Protein AF-A0A935DK76-F1 (afdb_monomer)

Solvent-accessible surface area (backbone atoms only — not comparable to full-atom values): 4833 Å² total; per-residue (Å²): 134,54,73,68,56,52,53,52,56,55,44,71,74,44,58,70,75,56,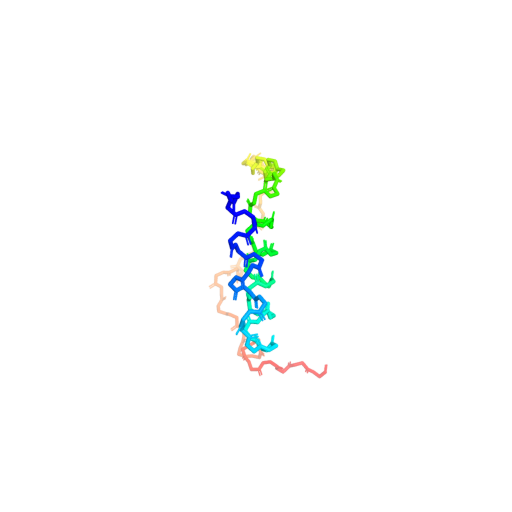37,49,55,52,50,54,50,51,53,50,52,52,65,67,67,45,77,75,66,75,70,72,73,80,72,78,64,86,65,65,88,58,92,78,86,79,63,92,64,69,85,53,81,78,58,69,58,73,78,71,63,79,70,136

Secondary structure (DSSP, 8-state):
--HHHHHHHHHHTS-HHHHHHHHHHHHHHHHHHS---------TTTTTTPPP---TTTTSPPPHHHHHT---

Foldseek 3Di:
DDPVVVVVVVLVPDDPVVVVVVVVVVVVVVVVPPPPPPPPPPDPCPPPPPDDDDDPCNPPDDDPCVVVVDDD

pLDDT: mean 84.72, std 11.27, range [58.22, 96.19]

Radius of gyration: 26.92 Å; Cα contacts (8 Å, |Δi|>4): 8; chains: 1; bounding box: 39×46×66 Å

Sequence (72 aa):
MTLTEQIAQMAAALPVDRQQEVLDFIEFLCSREAPVLPTARRAGGLFAGMPYFIADEFDEPLPDAFWVGDEP

Mean predicted aligned error: 15.42 Å

Structure (mmCIF, N/CA/C/O backbone):
data_AF-A0A935DK76-F1
#
_entry.id   AF-A0A935DK76-F1
#
loop_
_atom_site.group_PDB
_atom_site.id
_atom_site.type_symbol
_atom_site.label_atom_id
_atom_site.label_alt_id
_atom_site.label_comp_id
_atom_site.label_asym_id
_atom_site.label_entity_id
_atom_site.label_seq_id
_atom_site.pdbx_PDB_ins_code
_atom_site.Cartn_x
_atom_site.Cartn_y
_atom_site.Cartn_z
_atom_site.occupancy
_atom_site.B_iso_or_equiv
_atom_site.auth_seq_id
_atom_site.auth_comp_id
_atom_site.auth_asym_id
_atom_site.auth_atom_id
_atom_site.pdbx_PDB_model_num
ATOM 1 N N . MET A 1 1 ? 2.623 17.675 25.676 1.00 69.31 1 MET A N 1
ATOM 2 C CA . MET A 1 1 ? 2.092 16.547 24.894 1.00 69.31 1 MET A CA 1
ATOM 3 C C . MET A 1 1 ? 2.870 16.439 23.606 1.00 69.31 1 MET A C 1
ATOM 5 O O . MET A 1 1 ? 2.996 17.444 22.911 1.00 69.31 1 MET A O 1
ATOM 9 N N . THR A 1 2 ? 3.419 15.265 23.327 1.00 94.50 2 THR A N 1
ATOM 10 C CA . THR A 1 2 ? 4.083 14.962 22.054 1.00 94.50 2 THR A CA 1
ATOM 11 C C . THR A 1 2 ? 3.052 14.567 20.991 1.00 94.50 2 THR A C 1
ATOM 13 O O . THR A 1 2 ? 1.919 14.209 21.314 1.00 94.50 2 THR A O 1
ATOM 16 N N . LEU A 1 3 ? 3.425 14.639 19.709 1.00 92.44 3 LEU A N 1
ATOM 17 C CA . LEU A 1 3 ? 2.549 14.215 18.609 1.00 92.44 3 LEU A CA 1
ATOM 18 C C . LEU A 1 3 ? 2.167 12.730 18.739 1.00 92.44 3 LEU A C 1
ATOM 20 O O . LEU A 1 3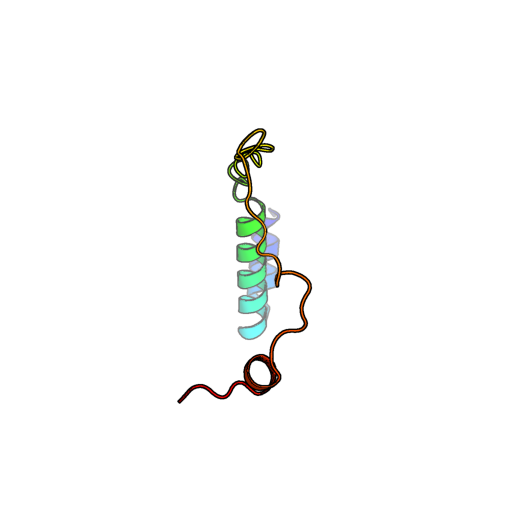 ? 1.017 12.361 18.526 1.00 92.44 3 LEU A O 1
ATOM 24 N N . THR A 1 4 ? 3.113 11.894 19.170 1.00 93.88 4 THR A N 1
ATOM 25 C CA . THR A 1 4 ? 2.904 10.461 19.408 1.00 93.88 4 THR A CA 1
ATOM 26 C C . THR A 1 4 ? 1.863 10.205 20.498 1.00 93.88 4 THR A C 1
ATOM 28 O O . THR A 1 4 ? 0.995 9.352 20.334 1.00 93.88 4 THR A O 1
ATOM 31 N N . GLU A 1 5 ? 1.901 10.976 21.589 1.00 93.38 5 GLU A N 1
ATOM 32 C CA . GLU A 1 5 ? 0.901 10.890 22.662 1.00 93.38 5 GLU A CA 1
ATOM 33 C C . GLU A 1 5 ? -0.503 11.276 22.175 1.00 93.38 5 GLU A C 1
ATOM 35 O O . GLU A 1 5 ? -1.477 10.623 22.548 1.00 93.38 5 GLU A O 1
ATOM 40 N N . GLN A 1 6 ? -0.621 12.299 21.320 1.00 93.81 6 GLN A N 1
ATOM 41 C CA . GLN A 1 6 ? -1.912 12.713 20.754 1.00 93.81 6 GLN A CA 1
ATOM 42 C C . GLN A 1 6 ? -2.495 11.645 19.821 1.00 93.81 6 GLN A C 1
ATOM 44 O O . GLN A 1 6 ? -3.681 11.332 19.920 1.00 93.81 6 GLN A O 1
ATOM 49 N N . ILE A 1 7 ? -1.664 11.042 18.962 1.00 92.88 7 ILE A N 1
ATOM 50 C CA . ILE A 1 7 ? -2.081 9.947 18.072 1.00 92.88 7 ILE A CA 1
ATOM 51 C C . ILE A 1 7 ? -2.568 8.752 18.895 1.00 92.88 7 ILE A C 1
ATOM 53 O O . ILE A 1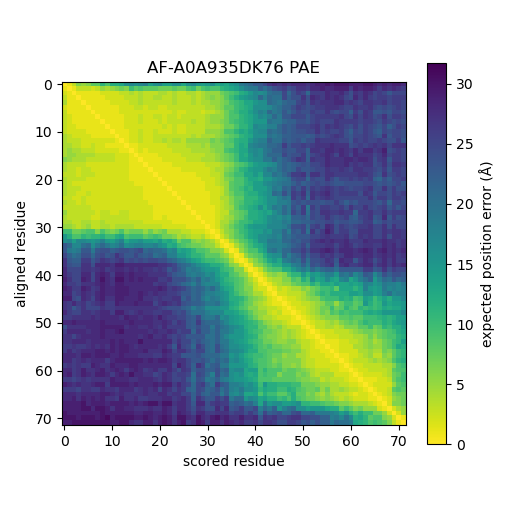 7 ? -3.647 8.232 18.623 1.00 92.88 7 ILE A O 1
ATOM 57 N N . ALA A 1 8 ? -1.825 8.354 19.933 1.00 93.19 8 ALA A N 1
ATOM 58 C CA . ALA A 1 8 ? -2.216 7.246 20.803 1.00 93.19 8 ALA A CA 1
ATOM 59 C C . ALA A 1 8 ? -3.548 7.518 21.523 1.00 93.19 8 ALA A C 1
ATOM 61 O O . ALA A 1 8 ? -4.405 6.637 21.592 1.00 93.19 8 ALA A O 1
ATOM 62 N N . GLN A 1 9 ? -3.753 8.744 22.015 1.00 94.62 9 GLN A N 1
ATOM 63 C CA . GLN A 1 9 ? -4.999 9.126 22.678 1.00 94.62 9 GLN A CA 1
ATOM 64 C C . GLN A 1 9 ? -6.195 9.115 21.716 1.00 94.62 9 GLN A C 1
ATOM 66 O O . GLN A 1 9 ? -7.265 8.625 22.076 1.00 94.62 9 GLN A O 1
ATOM 71 N N . MET A 1 10 ? -6.021 9.632 20.497 1.00 93.44 10 MET A N 1
ATOM 72 C CA . MET A 1 10 ? -7.075 9.627 19.481 1.00 93.44 10 MET A CA 1
ATOM 73 C C . MET A 1 10 ? -7.385 8.210 18.993 1.00 93.44 10 MET A C 1
ATOM 75 O O . MET A 1 10 ? -8.555 7.857 18.884 1.00 93.44 10 MET A O 1
ATOM 79 N N . ALA A 1 11 ? -6.362 7.383 18.760 1.00 92.88 11 ALA A N 1
ATOM 80 C CA . ALA A 1 11 ? -6.534 5.994 18.346 1.00 92.88 11 ALA A CA 1
ATOM 81 C C . ALA A 1 11 ? -7.272 5.172 19.414 1.00 92.88 11 ALA A C 1
ATOM 83 O O . ALA A 1 11 ? -8.197 4.437 19.085 1.00 92.88 11 ALA A O 1
ATOM 84 N N . ALA A 1 12 ? -6.948 5.357 20.697 1.00 93.25 12 ALA A N 1
ATOM 85 C CA . ALA A 1 12 ? -7.618 4.650 21.790 1.00 93.25 12 ALA A CA 1
ATOM 86 C C . ALA A 1 12 ? -9.119 4.980 21.916 1.00 93.25 12 ALA A C 1
ATOM 88 O O . ALA A 1 12 ? -9.880 4.170 22.442 1.00 93.25 12 ALA A O 1
ATOM 89 N N . ALA A 1 13 ? -9.556 6.152 21.440 1.00 95.12 13 ALA A N 1
ATOM 90 C CA . ALA A 1 13 ? -10.962 6.558 21.448 1.00 95.12 13 ALA A CA 1
ATOM 91 C C . ALA A 1 13 ? -11.779 5.987 20.269 1.00 95.12 13 ALA A C 1
ATOM 93 O O . ALA A 1 13 ? -13.004 6.122 20.251 1.00 95.12 13 ALA A O 1
ATOM 94 N N . LEU A 1 14 ? -11.124 5.373 19.278 1.00 93.56 14 LEU A N 1
ATOM 95 C CA . LEU A 1 14 ? -11.771 4.805 18.098 1.00 93.56 14 LEU A CA 1
ATOM 96 C C . LEU A 1 14 ? -12.261 3.364 18.342 1.00 93.56 14 LEU A C 1
ATOM 98 O O . LEU A 1 14 ? -11.667 2.644 19.144 1.00 93.56 14 LEU A O 1
ATOM 102 N N . PRO A 1 15 ? -13.297 2.898 17.620 1.00 96.12 15 PRO A N 1
ATOM 103 C CA . PRO A 1 15 ? -13.646 1.477 17.550 1.00 96.12 15 PRO A CA 1
ATOM 104 C C . PRO A 1 15 ? -12.504 0.627 16.976 1.00 96.12 15 PRO A C 1
ATOM 106 O O . PRO A 1 15 ? -11.702 1.128 16.189 1.00 96.12 15 PRO A O 1
ATOM 109 N N . VAL A 1 16 ? -12.476 -0.670 17.303 1.00 93.00 16 VAL A N 1
ATOM 110 C CA . VAL A 1 16 ? -11.412 -1.610 16.889 1.00 93.00 16 VAL A CA 1
ATOM 111 C C . VAL A 1 16 ? -11.170 -1.593 15.376 1.00 93.00 16 VAL A C 1
ATOM 113 O O . VAL A 1 16 ? -10.025 -1.465 14.955 1.00 93.00 16 VAL A O 1
ATOM 116 N N . ASP A 1 17 ? -12.229 -1.603 14.562 1.00 94.00 17 ASP A N 1
ATOM 117 C CA . ASP A 1 17 ? -12.113 -1.573 13.094 1.00 94.00 17 ASP A CA 1
ATOM 118 C C . ASP A 1 17 ? -11.343 -0.338 12.593 1.00 94.00 17 ASP A C 1
ATOM 120 O O . ASP A 1 17 ? -10.555 -0.404 11.654 1.00 94.00 17 ASP A O 1
ATOM 124 N N . ARG A 1 18 ? -11.540 0.809 13.255 1.00 93.44 18 ARG A N 1
ATOM 125 C CA . ARG A 1 18 ? -10.864 2.071 12.926 1.00 93.44 18 ARG A CA 1
ATOM 126 C C . ARG A 1 18 ? -9.452 2.141 13.495 1.00 93.44 18 ARG A C 1
ATOM 128 O O . ARG A 1 18 ? -8.600 2.793 12.906 1.00 93.44 18 ARG A O 1
ATOM 135 N N . GLN A 1 19 ? -9.186 1.475 14.618 1.00 94.06 19 GLN A N 1
ATOM 136 C CA . GLN A 1 19 ? -7.821 1.320 15.129 1.00 94.06 19 GLN A CA 1
ATOM 137 C C . GLN A 1 19 ? -6.967 0.482 14.173 1.00 94.06 19 GLN A C 1
ATOM 139 O O . GLN A 1 19 ? -5.800 0.805 13.960 1.00 94.06 19 GLN A O 1
ATOM 144 N N . GLN A 1 20 ? -7.562 -0.546 13.566 1.00 94.31 20 GLN A N 1
ATOM 145 C CA . GLN A 1 20 ? -6.899 -1.362 12.555 1.00 94.31 20 GLN A CA 1
ATOM 146 C C . GLN A 1 20 ? -6.562 -0.545 11.299 1.00 94.31 20 GLN A C 1
ATOM 148 O O . GLN A 1 20 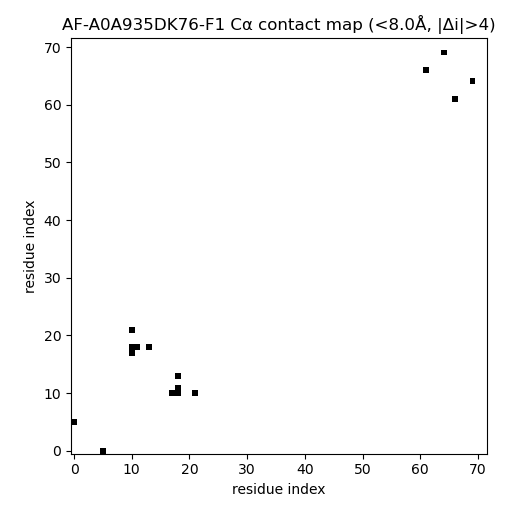? -5.421 -0.571 10.859 1.00 94.31 20 GLN A O 1
ATOM 153 N N . GLU A 1 21 ? -7.483 0.292 10.812 1.00 95.12 21 GLU A N 1
ATOM 154 C CA . GLU A 1 21 ? -7.216 1.223 9.699 1.00 95.12 21 GLU A CA 1
ATOM 155 C C . GLU A 1 21 ? -6.044 2.186 9.999 1.00 95.12 21 GLU A C 1
ATOM 157 O O . GLU A 1 21 ? -5.218 2.474 9.131 1.00 95.12 21 GLU A O 1
ATOM 162 N N . VAL A 1 22 ? -5.931 2.666 11.245 1.00 95.31 22 VAL A N 1
ATOM 163 C CA . VAL A 1 22 ? -4.798 3.502 11.684 1.00 95.31 22 VAL A CA 1
ATOM 164 C C . VAL A 1 22 ? -3.486 2.715 11.666 1.00 95.31 22 VAL A C 1
ATOM 166 O O . VAL A 1 22 ? -2.466 3.254 11.232 1.00 95.31 22 VAL A O 1
ATOM 169 N N . LEU A 1 23 ? -3.503 1.458 12.118 1.00 95.00 23 LEU A N 1
ATOM 170 C CA . LEU A 1 23 ? -2.334 0.580 12.076 1.00 95.00 23 LEU A CA 1
ATOM 171 C C . LEU A 1 23 ? -1.885 0.333 10.629 1.00 95.00 23 LEU A C 1
ATOM 173 O O . LEU A 1 23 ? -0.720 0.578 10.317 1.00 95.00 23 LEU A O 1
ATOM 177 N N . ASP A 1 24 ? -2.815 -0.035 9.747 1.00 96.19 24 ASP A N 1
ATOM 178 C CA . ASP A 1 24 ? -2.553 -0.270 8.323 1.00 96.19 24 ASP A CA 1
ATOM 179 C C . ASP A 1 24 ? -1.924 0.968 7.660 1.00 96.19 24 ASP A C 1
ATOM 181 O O . ASP A 1 24 ? -0.985 0.874 6.864 1.00 96.19 24 ASP A O 1
ATOM 185 N N . PHE A 1 25 ? -2.405 2.166 8.011 1.00 94.62 25 PHE A N 1
ATOM 186 C CA . PHE A 1 25 ? -1.861 3.412 7.479 1.00 94.62 25 PHE A CA 1
ATOM 187 C C . PHE A 1 25 ? -0.436 3.699 7.974 1.00 94.62 25 PHE A C 1
ATOM 189 O O . PHE A 1 25 ? 0.406 4.157 7.198 1.00 94.62 25 PHE A O 1
ATOM 196 N N . ILE A 1 26 ? -0.137 3.418 9.245 1.00 93.75 26 ILE A N 1
ATOM 197 C CA . ILE A 1 26 ? 1.222 3.555 9.789 1.00 93.75 26 ILE A CA 1
ATOM 198 C C . ILE A 1 26 ? 2.168 2.565 9.099 1.00 93.75 26 ILE A C 1
ATOM 200 O O . ILE A 1 26 ? 3.248 2.970 8.663 1.00 93.75 26 ILE A O 1
ATOM 204 N N . GLU A 1 27 ? 1.755 1.307 8.927 1.00 93.06 27 GLU A N 1
ATOM 205 C CA . GLU A 1 27 ? 2.526 0.300 8.185 1.00 93.06 27 GLU A CA 1
ATOM 206 C C . GLU A 1 27 ? 2.797 0.746 6.743 1.00 93.06 27 GLU A C 1
ATOM 208 O O . GLU A 1 27 ? 3.931 0.662 6.258 1.00 93.06 27 GLU A O 1
ATOM 213 N N . PHE A 1 28 ? 1.789 1.312 6.075 1.00 92.94 28 PHE A N 1
ATOM 214 C CA . PHE A 1 28 ? 1.943 1.897 4.747 1.00 92.94 28 PHE A CA 1
ATOM 215 C C . PHE A 1 28 ? 2.983 3.026 4.720 1.00 92.94 28 PHE A C 1
ATOM 217 O O . PHE A 1 28 ? 3.837 3.047 3.828 1.00 92.94 28 PHE A O 1
ATOM 224 N N . LEU A 1 29 ? 2.966 3.949 5.684 1.00 91.56 29 LEU A N 1
ATOM 225 C CA . LEU A 1 29 ? 3.967 5.018 5.756 1.00 91.56 29 LEU A CA 1
ATOM 226 C C . LEU A 1 29 ? 5.379 4.457 5.971 1.00 91.56 29 LEU A C 1
ATOM 228 O O . LEU A 1 29 ? 6.300 4.846 5.250 1.00 91.56 29 LEU A O 1
ATOM 232 N N . CYS A 1 30 ? 5.539 3.480 6.867 1.00 88.81 30 CYS A N 1
ATOM 233 C CA . CYS A 1 30 ? 6.815 2.792 7.073 1.00 88.81 30 CYS A CA 1
ATOM 234 C C . CYS A 1 30 ? 7.309 2.088 5.799 1.00 88.81 30 CYS A C 1
ATOM 236 O O . CYS A 1 30 ? 8.499 2.139 5.493 1.00 88.81 30 CYS A O 1
ATOM 238 N N . SER A 1 31 ? 6.408 1.484 5.019 1.00 85.69 31 SER A N 1
ATOM 239 C CA . SER A 1 31 ? 6.753 0.831 3.747 1.00 85.69 31 SER A CA 1
ATOM 240 C C . SER A 1 31 ? 7.259 1.811 2.681 1.00 85.69 31 SER A C 1
ATOM 242 O O . SER A 1 31 ? 8.068 1.441 1.832 1.00 85.69 31 SER A O 1
ATOM 244 N N . ARG A 1 32 ? 6.809 3.071 2.731 1.00 81.75 32 ARG A N 1
ATOM 245 C CA . ARG A 1 32 ? 7.226 4.131 1.802 1.00 81.75 32 ARG A CA 1
ATOM 246 C C . ARG A 1 32 ? 8.536 4.794 2.198 1.00 81.75 32 ARG A C 1
ATOM 248 O O . ARG A 1 32 ? 9.266 5.242 1.317 1.00 81.75 32 ARG A O 1
ATOM 255 N N . GLU A 1 33 ? 8.793 4.908 3.497 1.00 75.88 33 GLU A N 1
ATOM 256 C CA . GLU A 1 33 ? 10.053 5.442 4.022 1.00 75.88 33 GLU A CA 1
ATOM 257 C C . GLU A 1 33 ? 11.163 4.396 4.078 1.00 75.88 33 GLU A C 1
ATOM 259 O O . GLU A 1 33 ? 12.336 4.764 4.190 1.00 75.88 33 GLU A O 1
ATOM 264 N N . ALA A 1 34 ? 10.818 3.107 3.956 1.00 67.06 34 ALA A N 1
ATOM 265 C CA . ALA A 1 34 ? 11.800 2.073 3.692 1.00 67.06 34 ALA A CA 1
ATOM 266 C C . ALA A 1 34 ? 12.665 2.552 2.518 1.00 67.06 34 ALA A C 1
ATOM 268 O O . ALA A 1 34 ? 12.116 2.926 1.474 1.00 67.06 34 ALA A O 1
ATOM 269 N N . PRO A 1 35 ? 14.000 2.615 2.687 1.00 60.97 35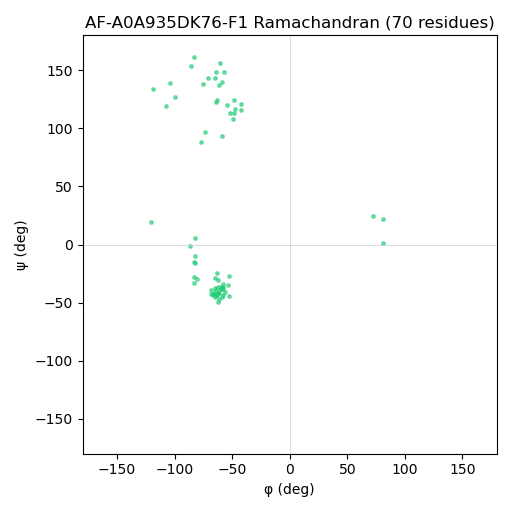 PRO A N 1
ATOM 270 C CA . PRO A 1 35 ? 14.865 3.106 1.639 1.00 60.97 35 PRO A CA 1
ATOM 271 C C . PRO A 1 35 ? 14.548 2.286 0.402 1.00 60.97 35 PRO A C 1
ATOM 273 O O . PRO A 1 35 ? 14.675 1.060 0.414 1.00 60.97 35 PRO A O 1
ATOM 276 N N . VAL A 1 36 ? 14.108 2.970 -0.655 1.00 59.56 36 VAL A N 1
ATOM 277 C CA . VAL A 1 36 ? 14.127 2.405 -1.993 1.00 59.56 36 VAL A CA 1
ATOM 278 C C . VAL A 1 36 ? 15.596 2.086 -2.216 1.00 59.56 36 VAL A C 1
ATOM 280 O O . VAL A 1 36 ? 16.376 2.970 -2.575 1.00 59.56 36 VAL A O 1
ATOM 283 N N . LEU A 1 37 ? 15.997 0.845 -1.905 1.00 58.22 37 LEU A N 1
ATOM 284 C CA . LEU A 1 37 ? 17.257 0.273 -2.354 1.00 58.22 37 LEU A CA 1
ATOM 285 C C . LEU A 1 37 ? 17.353 0.720 -3.801 1.00 58.22 37 LEU A C 1
ATOM 287 O O . LEU A 1 37 ? 16.376 0.475 -4.517 1.00 58.22 37 LEU A O 1
ATOM 291 N N . PRO A 1 38 ? 18.402 1.468 -4.190 1.00 59.69 38 PRO A N 1
ATOM 292 C CA . PRO A 1 38 ? 18.443 2.121 -5.484 1.00 59.69 38 PRO A CA 1
ATOM 293 C C . PRO A 1 38 ? 18.077 1.061 -6.503 1.00 59.69 38 PRO A C 1
ATOM 295 O O . PRO A 1 38 ? 18.828 0.101 -6.676 1.00 59.69 38 PRO A O 1
ATOM 298 N N . THR A 1 39 ? 16.864 1.179 -7.059 1.00 59.81 39 THR A N 1
ATOM 299 C CA . THR A 1 39 ? 16.327 0.239 -8.039 1.00 59.81 39 THR A CA 1
ATOM 300 C C . THR A 1 39 ? 17.445 0.094 -9.037 1.00 59.81 39 THR A C 1
ATOM 302 O O . THR A 1 39 ? 17.819 1.109 -9.634 1.00 59.81 39 THR A O 1
ATOM 305 N N . ALA A 1 40 ? 18.040 -1.103 -9.112 1.00 64.50 40 ALA A N 1
ATOM 306 C CA . ALA A 1 40 ? 19.241 -1.342 -9.892 1.00 64.50 40 ALA A CA 1
ATOM 307 C C . ALA A 1 40 ? 19.071 -0.602 -11.216 1.00 64.50 40 ALA A C 1
ATOM 309 O O . ALA A 1 40 ? 18.078 -0.815 -11.918 1.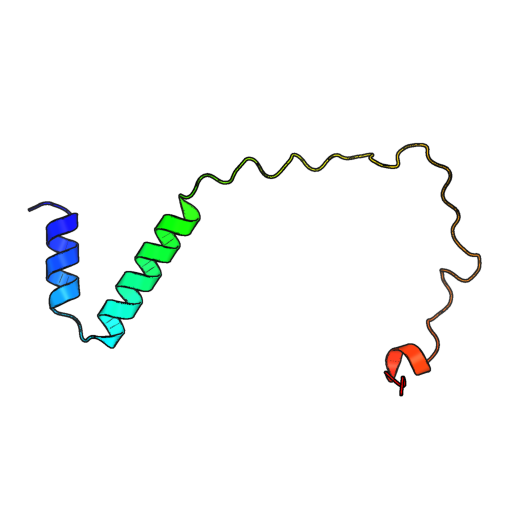00 64.50 40 ALA A O 1
ATOM 310 N N . ARG A 1 41 ? 19.937 0.393 -11.455 1.00 67.75 41 ARG A N 1
ATOM 311 C CA . ARG A 1 41 ? 19.825 1.297 -12.601 1.00 67.75 41 ARG A CA 1
ATOM 312 C C . ARG A 1 41 ? 19.582 0.418 -13.818 1.00 67.75 41 ARG A C 1
ATOM 314 O O . ARG A 1 41 ? 20.432 -0.419 -14.109 1.00 67.75 41 ARG A O 1
ATOM 321 N N . ARG A 1 42 ? 18.416 0.554 -14.466 1.00 70.50 42 ARG A N 1
ATOM 322 C CA . ARG A 1 42 ? 18.059 -0.289 -15.614 1.00 70.50 42 ARG A CA 1
ATOM 323 C C . ARG A 1 42 ? 19.220 -0.221 -16.601 1.00 70.50 42 ARG A C 1
ATOM 325 O O . ARG A 1 42 ? 19.530 0.855 -17.113 1.00 70.50 42 ARG A O 1
ATOM 332 N N . ALA A 1 43 ? 19.908 -1.344 -16.783 1.00 73.69 43 ALA A N 1
ATOM 333 C CA . ALA A 1 43 ? 21.053 -1.422 -17.669 1.00 73.69 43 ALA A CA 1
ATOM 334 C C . ALA A 1 43 ? 20.525 -1.388 -19.106 1.00 73.69 43 ALA A C 1
ATOM 336 O O . ALA A 1 43 ? 20.046 -2.390 -19.634 1.00 73.69 43 ALA A O 1
ATOM 337 N N . GLY A 1 44 ? 20.530 -0.202 -19.715 1.00 81.19 44 GLY A N 1
ATOM 338 C CA . GLY A 1 44 ? 20.223 -0.054 -21.133 1.00 81.19 44 GLY A CA 1
ATOM 339 C C . GLY A 1 44 ? 21.288 -0.750 -21.981 1.00 81.19 44 GLY A C 1
ATOM 340 O O . GLY A 1 44 ? 22.465 -0.727 -21.634 1.00 81.19 44 GLY A O 1
ATOM 341 N N . GLY A 1 45 ? 20.878 -1.357 -23.095 1.00 82.69 45 GLY A N 1
ATOM 342 C CA . GLY A 1 45 ? 21.816 -1.913 -24.073 1.00 82.69 45 GLY A CA 1
ATOM 343 C C . GLY A 1 45 ? 22.394 -3.290 -23.739 1.00 82.69 45 GLY A C 1
ATOM 344 O O . GLY A 1 45 ? 23.419 -3.644 -24.307 1.00 82.69 45 GLY A O 1
ATOM 345 N N . LEU A 1 46 ? 21.740 -4.089 -22.883 1.00 81.00 46 LEU A N 1
ATOM 346 C CA . LEU A 1 46 ? 22.177 -5.457 -22.548 1.00 81.00 46 LEU A CA 1
ATOM 347 C C . LEU A 1 46 ? 22.405 -6.352 -23.789 1.00 81.00 46 LEU A C 1
ATOM 349 O O . LEU A 1 46 ? 23.227 -7.259 -23.752 1.00 81.00 46 LEU A O 1
ATOM 353 N N . PHE A 1 47 ? 21.709 -6.055 -24.892 1.00 75.88 47 PHE A N 1
ATOM 354 C CA . PHE A 1 47 ? 21.789 -6.766 -26.173 1.00 75.88 47 PHE A CA 1
ATOM 355 C C . PHE A 1 47 ? 22.233 -5.869 -27.340 1.00 75.88 47 PHE A C 1
ATOM 357 O O . PHE A 1 47 ? 22.002 -6.192 -28.504 1.00 75.88 47 PHE A O 1
ATOM 364 N N . ALA A 1 48 ? 22.861 -4.723 -27.051 1.00 85.38 48 ALA A N 1
ATOM 365 C CA . ALA A 1 48 ? 23.336 -3.816 -28.091 1.00 85.38 48 ALA A CA 1
ATOM 366 C C . ALA A 1 48 ? 24.410 -4.497 -28.957 1.00 85.38 48 ALA A C 1
ATOM 368 O O . ALA A 1 48 ? 25.422 -4.972 -28.448 1.00 85.38 48 ALA A O 1
ATOM 369 N N . GLY A 1 49 ? 24.187 -4.531 -30.272 1.00 85.25 49 GLY A N 1
ATOM 370 C CA . GLY A 1 49 ? 25.122 -5.117 -31.236 1.00 85.25 49 GLY A CA 1
ATOM 371 C C . GLY A 1 49 ? 25.063 -6.642 -31.361 1.00 85.25 49 GLY A C 1
ATOM 372 O O . GLY A 1 49 ? 25.819 -7.195 -32.157 1.00 85.25 49 GLY A O 1
ATOM 373 N N . MET A 1 50 ? 24.179 -7.329 -30.629 1.00 86.31 50 MET A N 1
ATOM 374 C CA . MET A 1 50 ? 23.943 -8.752 -30.878 1.00 86.31 50 MET A CA 1
ATOM 375 C C . MET A 1 50 ? 23.101 -8.936 -32.149 1.00 86.31 50 MET A C 1
ATOM 377 O O . MET A 1 50 ? 22.135 -8.191 -32.343 1.00 86.31 50 MET A O 1
ATOM 381 N N . PRO A 1 51 ? 23.426 -9.921 -33.007 1.00 83.44 51 PRO A N 1
ATOM 382 C CA . PRO A 1 51 ? 22.541 -10.299 -34.097 1.00 83.44 51 PRO A CA 1
ATOM 383 C C . PRO A 1 51 ? 21.246 -10.854 -33.496 1.00 83.44 51 PRO A C 1
ATOM 385 O O . PRO A 1 51 ? 21.275 -11.796 -32.705 1.00 83.44 51 PRO A O 1
ATOM 388 N N . TYR A 1 52 ? 20.117 -10.255 -33.853 1.00 81.06 52 TYR A N 1
ATOM 389 C CA . TYR A 1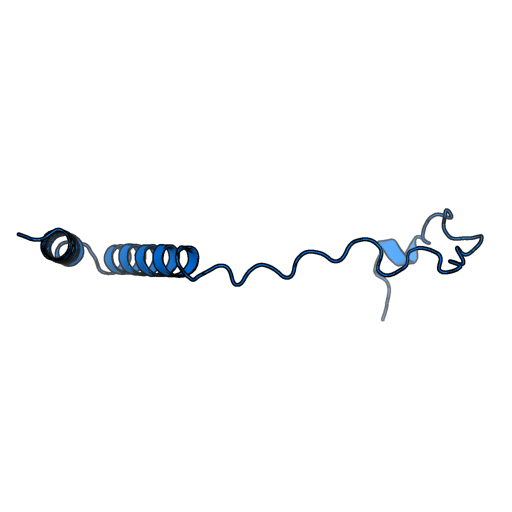 52 ? 18.796 -10.780 -33.537 1.00 81.06 52 TYR A CA 1
ATOM 390 C C . TYR A 1 52 ? 18.208 -11.410 -34.797 1.00 81.06 52 TYR A C 1
ATOM 392 O O . TYR A 1 52 ? 18.367 -10.887 -35.899 1.00 81.06 52 TYR A O 1
ATOM 400 N N . PHE A 1 53 ? 17.557 -12.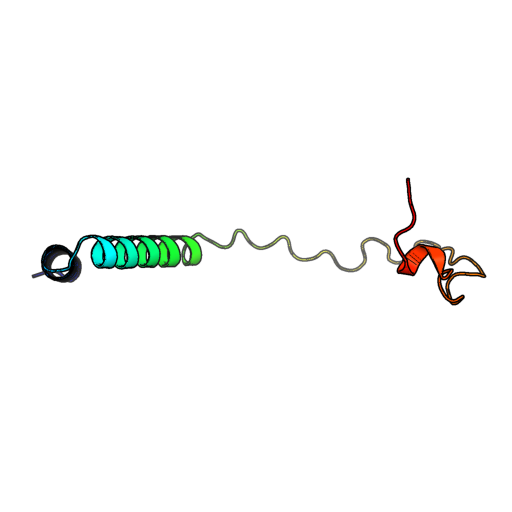555 -34.623 1.00 86.94 53 PHE A N 1
ATOM 401 C CA . PHE A 1 53 ? 16.798 -13.219 -35.671 1.00 86.94 53 PHE A CA 1
ATOM 402 C C . PHE A 1 53 ? 15.319 -13.036 -35.348 1.00 86.94 53 PHE A C 1
ATOM 404 O O . PHE A 1 53 ? 14.869 -13.434 -34.273 1.00 86.94 53 PHE A O 1
ATOM 411 N N . ILE A 1 54 ? 14.597 -12.383 -36.252 1.00 88.06 54 ILE A N 1
ATOM 412 C CA . ILE A 1 54 ? 13.138 -12.300 -36.223 1.00 88.06 54 ILE A CA 1
ATOM 413 C C . ILE A 1 54 ? 12.662 -13.350 -37.221 1.00 88.06 54 ILE A C 1
ATOM 415 O O . ILE A 1 54 ? 13.165 -13.376 -38.343 1.00 88.06 54 ILE A O 1
ATOM 419 N N . ALA A 1 55 ? 11.775 -14.245 -36.789 1.00 89.56 55 ALA A N 1
ATOM 420 C CA . ALA A 1 55 ? 11.188 -15.242 -37.677 1.00 89.56 55 ALA A CA 1
ATOM 421 C C . ALA A 1 55 ? 10.351 -14.552 -38.764 1.00 89.56 55 ALA A C 1
ATOM 423 O O . ALA A 1 55 ? 9.761 -13.501 -38.507 1.00 89.56 55 ALA A O 1
ATOM 424 N N . ASP A 1 56 ? 10.287 -15.145 -39.955 1.00 91.94 56 ASP A N 1
ATOM 425 C CA . ASP A 1 56 ? 9.548 -14.564 -41.082 1.00 91.94 56 ASP A CA 1
ATOM 426 C C . ASP A 1 56 ? 8.043 -14.452 -40.766 1.00 91.94 56 ASP A C 1
ATOM 428 O O . ASP A 1 56 ? 7.393 -13.498 -41.192 1.00 91.94 56 ASP A O 1
ATOM 432 N N . GLU A 1 57 ? 7.509 -15.363 -39.945 1.00 91.75 57 GLU A N 1
ATOM 433 C CA . GLU A 1 57 ? 6.119 -15.357 -39.479 1.00 91.75 57 GLU A CA 1
ATOM 434 C C . GLU A 1 57 ? 5.832 -14.427 -38.278 1.00 91.75 57 GLU A C 1
ATOM 436 O O . GLU A 1 57 ? 4.727 -14.448 -37.741 1.00 91.75 57 GLU A O 1
ATOM 441 N N . PHE A 1 58 ? 6.787 -13.613 -37.808 1.00 90.50 58 PHE A N 1
ATOM 442 C CA . PHE A 1 58 ? 6.600 -12.813 -36.581 1.00 90.50 58 PHE A CA 1
ATOM 443 C C . PHE A 1 58 ? 5.423 -11.827 -36.657 1.00 90.50 58 PHE A C 1
ATOM 445 O O . PHE A 1 58 ? 4.732 -11.616 -35.661 1.00 90.50 58 PHE A O 1
ATOM 452 N N . ASP A 1 59 ? 5.200 -11.235 -37.832 1.00 92.94 59 ASP A N 1
ATOM 453 C CA . ASP A 1 59 ? 4.103 -10.292 -38.071 1.00 92.94 59 ASP A CA 1
ATOM 454 C C . ASP A 1 59 ? 2.791 -10.995 -38.477 1.00 92.94 59 ASP A C 1
ATOM 456 O O . ASP A 1 59 ? 1.775 -10.328 -38.707 1.00 92.94 59 ASP A O 1
ATOM 460 N N . GLU A 1 60 ? 2.781 -12.329 -38.588 1.00 94.00 60 GLU A N 1
ATOM 461 C CA . GLU A 1 60 ? 1.564 -13.075 -38.899 1.00 94.00 60 GLU A CA 1
ATOM 462 C C . GLU A 1 60 ? 0.592 -13.060 -37.706 1.00 94.00 60 GLU A C 1
ATOM 464 O O . GLU A 1 60 ? 1.004 -13.100 -36.542 1.00 94.00 60 GLU A O 1
ATOM 469 N N . PRO A 1 61 ? -0.729 -12.989 -37.959 1.00 91.31 61 PRO A N 1
ATOM 470 C CA . PRO A 1 61 ? -1.706 -13.059 -36.886 1.00 91.31 61 PRO A CA 1
ATOM 471 C C . PRO A 1 61 ? -1.595 -14.403 -36.163 1.00 91.31 61 PRO A C 1
ATOM 473 O O . PRO A 1 61 ? -1.505 -15.459 -36.789 1.00 91.31 61 PRO A O 1
ATOM 476 N N . LEU A 1 62 ? -1.662 -14.363 -34.831 1.00 89.06 62 LEU A N 1
ATOM 477 C CA . LEU A 1 62 ? -1.712 -15.586 -34.036 1.00 89.06 62 LEU A CA 1
ATOM 478 C C . LEU A 1 62 ? -2.941 -16.424 -34.437 1.00 89.06 62 LEU A C 1
ATOM 480 O O . LEU A 1 62 ? -4.014 -15.844 -34.633 1.00 89.06 62 LEU A O 1
ATOM 484 N N . PRO A 1 63 ? -2.817 -17.763 -34.528 1.00 89.25 63 PRO A N 1
ATOM 485 C CA . PRO A 1 63 ? -3.935 -18.640 -34.863 1.00 89.25 63 PRO A CA 1
ATOM 486 C C . PRO A 1 63 ? -5.114 -18.479 -33.897 1.00 89.25 63 PRO A C 1
ATOM 488 O O . PRO A 1 63 ? -4.911 -18.275 -32.703 1.00 89.25 63 PRO A O 1
ATOM 491 N N . ASP A 1 64 ? -6.343 -18.677 -34.376 1.00 86.81 64 ASP A N 1
ATOM 492 C CA . ASP A 1 64 ? -7.563 -18.532 -33.561 1.00 86.81 64 ASP A CA 1
ATOM 493 C C . ASP A 1 64 ? -7.537 -19.374 -32.272 1.00 86.81 64 ASP A C 1
ATOM 495 O O . ASP A 1 64 ? -7.998 -18.925 -31.225 1.00 86.81 64 ASP A O 1
ATOM 499 N N . ALA A 1 65 ? -6.926 -20.563 -32.312 1.00 84.88 65 ALA A N 1
ATOM 500 C CA . ALA A 1 65 ? -6.767 -21.436 -31.147 1.00 84.88 65 ALA A CA 1
ATOM 501 C C . ALA A 1 65 ? -6.005 -20.770 -29.983 1.00 84.88 65 ALA A C 1
ATOM 503 O O . ALA A 1 65 ? -6.350 -20.996 -28.824 1.00 84.88 65 ALA A O 1
ATOM 504 N N . PHE A 1 66 ? -5.030 -19.897 -30.278 1.00 83.50 66 PHE A N 1
ATOM 505 C CA . PHE A 1 66 ? -4.303 -19.119 -29.267 1.00 83.50 66 PHE A CA 1
ATOM 506 C C . PHE A 1 66 ? -5.243 -18.187 -28.489 1.00 83.50 66 PHE A C 1
ATOM 508 O O . PHE A 1 66 ? -5.083 -17.993 -27.287 1.00 83.50 66 PHE A O 1
ATOM 515 N N . TRP A 1 67 ? -6.247 -17.625 -29.164 1.00 84.38 67 TRP A N 1
ATOM 516 C CA . TRP A 1 67 ? -7.202 -16.693 -28.562 1.00 84.38 67 TRP A CA 1
ATOM 517 C C . TRP A 1 67 ? -8.349 -17.387 -27.833 1.00 84.38 67 TRP A C 1
ATOM 519 O O . TRP A 1 67 ? -8.909 -16.822 -26.895 1.00 84.38 67 TRP A O 1
ATOM 529 N N . VAL A 1 68 ? -8.704 -18.598 -28.260 1.00 84.31 68 VAL A N 1
ATOM 530 C CA . VAL A 1 68 ? -9.807 -19.379 -27.681 1.00 84.31 68 VAL A CA 1
ATOM 531 C C . VAL A 1 68 ? -9.371 -20.134 -26.416 1.00 84.31 68 VAL A C 1
ATOM 533 O O . VAL A 1 68 ? -10.223 -20.505 -25.613 1.00 84.31 68 VAL A O 1
ATOM 536 N N . GLY A 1 69 ? -8.060 -20.270 -26.173 1.00 72.56 69 GLY A N 1
ATOM 537 C CA . GLY A 1 69 ? -7.528 -20.900 -24.960 1.00 72.56 69 GLY A CA 1
ATOM 538 C C . GLY A 1 69 ? -7.717 -22.416 -24.930 1.00 72.56 69 GLY A C 1
ATOM 539 O O . GLY A 1 69 ? -7.757 -22.999 -23.850 1.00 72.56 69 GLY A O 1
ATOM 540 N N . ASP A 1 70 ? -7.850 -23.046 -26.099 1.00 67.44 70 ASP A N 1
ATOM 541 C CA . ASP A 1 70 ? -7.921 -24.501 -26.206 1.00 67.44 70 ASP A CA 1
ATOM 542 C C . ASP A 1 70 ? -6.510 -25.093 -26.058 1.00 67.44 70 ASP A C 1
ATOM 544 O O . ASP A 1 70 ? -5.794 -25.325 -27.033 1.00 67.44 70 ASP A O 1
ATOM 548 N N . GLU A 1 71 ? -6.119 -25.356 -24.814 1.00 64.44 71 GLU A N 1
ATOM 549 C CA . GLU A 1 71 ? -5.208 -26.451 -24.483 1.00 64.44 71 GLU A CA 1
ATOM 550 C C . GLU A 1 71 ? -5.952 -27.430 -23.551 1.00 64.44 71 GLU A C 1
ATOM 552 O O . GLU A 1 71 ? -6.629 -26.979 -22.622 1.00 64.44 71 GLU A O 1
ATO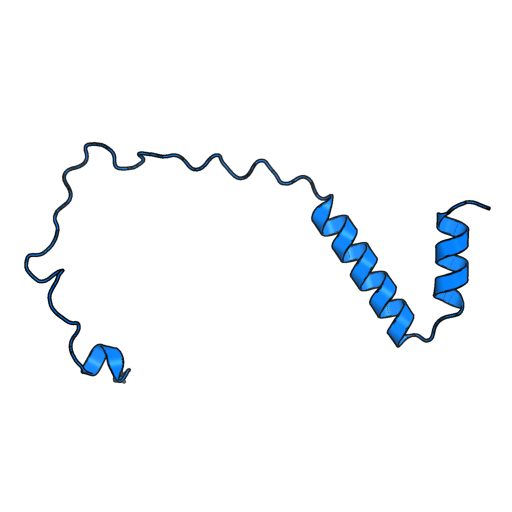M 557 N N . PRO A 1 72 ? -5.882 -28.754 -23.784 1.00 61.72 72 PRO A N 1
ATOM 558 C CA . PRO A 1 72 ? -6.274 -29.752 -22.788 1.00 61.72 72 PRO A CA 1
ATOM 559 C C . PRO A 1 72 ? -5.309 -29.818 -21.594 1.00 61.72 72 PRO A C 1
ATOM 561 O O . PRO A 1 72 ? -4.098 -29.560 -21.780 1.00 61.72 72 PRO A O 1
#